Protein AF-A0A533WXU3-F1 (afdb_monomer_lite)

pLDDT: mean 90.62, std 10.39, range [51.22, 98.69]

Foldseek 3Di:
DVQLLVLLVQLLVDPALVSNLVSLVRSLVVADCFDFLDDPDGDCLRTNVNLSVLSVVLNVLSVVLNVDDPPDPCNVVSSNVSSVSSVSNSVSVVVRVVSNVVHPVVVVVVVVVVVVVVVVVVVVVVVVVVVVVVVVVD

Secondary structure (DSSP, 8-state):
-HHHHHHHHHHHH-SSHHHHHHHHHHHHHTS-SS--S--SS--GGG-HHHHHHHHHHHHHHHHHHTTSPTT-HHHHHHHHHHHHHHHHHHHHHHHHHHHHHS-HHHHHHHHHHHHHHHHHHHHHHHHHHHHHHHHHT-

Sequence (138 aa):
MDSALGYLSRAESAQTPEELANFVKAAKREMPESGNPVWSFPTAKTDYALIQRNLDDIVARANSISSLEPYSTEYNTGLYDIHASLKNIQEDLVDATPYLYVSFINIMLSAVWIAVILALFAIMRKGRAKFRQEYENQ

Structure (mmCIF, N/CA/C/O backbone):
data_AF-A0A533WXU3-F1
#
_entry.id   AF-A0A533WXU3-F1
#
loop_
_atom_site.group_PDB
_atom_site.id
_atom_site.type_symbol
_atom_site.label_atom_id
_atom_site.label_alt_id
_atom_site.label_comp_id
_atom_site.label_asym_id
_atom_site.label_entity_id
_atom_site.label_seq_id
_atom_site.pdbx_PDB_ins_code
_atom_site.Cartn_x
_atom_site.Cartn_y
_atom_site.Cartn_z
_atom_site.occupancy
_atom_site.B_iso_or_equiv
_atom_site.auth_seq_id
_atom_site.auth_comp_id
_atom_site.auth_asym_id
_atom_site.auth_atom_id
_atom_site.pdbx_PDB_model_num
ATOM 1 N N . MET A 1 1 ? -5.309 0.336 -10.127 1.00 86.62 1 MET A N 1
ATOM 2 C CA . MET A 1 1 ? -4.392 0.970 -9.156 1.00 86.62 1 MET A CA 1
ATOM 3 C C . MET A 1 1 ? -5.056 2.157 -8.476 1.00 86.62 1 MET A C 1
ATOM 5 O O . MET A 1 1 ? -5.288 2.084 -7.279 1.00 86.62 1 MET A O 1
ATOM 9 N N . ASP A 1 2 ? -5.465 3.183 -9.224 1.00 89.75 2 ASP A N 1
ATOM 10 C CA . ASP A 1 2 ? -6.139 4.368 -8.663 1.00 89.75 2 ASP A CA 1
ATOM 11 C C . ASP A 1 2 ? -7.418 4.022 -7.884 1.00 89.75 2 ASP A C 1
ATOM 13 O O . ASP A 1 2 ? -7.631 4.537 -6.789 1.00 89.75 2 ASP A O 1
ATOM 17 N N . SER A 1 3 ? -8.226 3.076 -8.383 1.00 94.19 3 SER A N 1
ATOM 18 C CA . SER A 1 3 ? -9.403 2.564 -7.660 1.00 94.19 3 SER A CA 1
ATOM 19 C C . SER A 1 3 ? -9.040 1.945 -6.306 1.00 94.19 3 SER A C 1
ATOM 21 O O . SER A 1 3 ? -9.722 2.189 -5.314 1.00 94.19 3 SER A O 1
ATOM 23 N N . ALA A 1 4 ? -7.944 1.179 -6.243 1.00 95.31 4 ALA A N 1
ATOM 24 C CA . ALA A 1 4 ? -7.478 0.565 -5.004 1.00 95.31 4 ALA A CA 1
ATOM 25 C C . ALA A 1 4 ? -7.041 1.625 -3.987 1.00 95.31 4 ALA A C 1
ATOM 27 O O . ALA A 1 4 ? -7.479 1.580 -2.840 1.00 95.31 4 ALA A O 1
ATOM 28 N N . LEU A 1 5 ? -6.256 2.618 -4.421 1.00 96.06 5 LEU A N 1
ATOM 29 C CA . LEU A 1 5 ? -5.865 3.761 -3.589 1.00 96.06 5 LEU A CA 1
ATOM 30 C C . LEU A 1 5 ? -7.088 4.547 -3.095 1.00 96.06 5 LEU A C 1
ATOM 32 O O . LEU A 1 5 ? -7.152 4.911 -1.925 1.00 96.06 5 LEU A O 1
ATOM 36 N N . GLY A 1 6 ? -8.100 4.740 -3.946 1.00 97.38 6 GLY A N 1
ATOM 37 C CA . GLY A 1 6 ? -9.361 5.370 -3.556 1.00 97.38 6 GLY A CA 1
ATOM 38 C C . GLY A 1 6 ? -10.088 4.608 -2.444 1.00 97.38 6 GLY A C 1
ATOM 39 O O . GLY A 1 6 ? -10.552 5.218 -1.481 1.00 97.38 6 GLY A O 1
ATOM 40 N N . TYR A 1 7 ? -10.154 3.277 -2.531 1.00 98.44 7 TYR A N 1
ATOM 41 C CA . TYR A 1 7 ? -10.726 2.452 -1.467 1.00 98.44 7 TYR A CA 1
ATOM 42 C C . TYR A 1 7 ? -9.886 2.470 -0.184 1.00 98.44 7 TYR A C 1
ATOM 44 O O . TYR A 1 7 ? -10.460 2.569 0.897 1.00 98.44 7 TYR A O 1
ATOM 52 N N . LEU A 1 8 ? -8.553 2.435 -0.271 1.00 98.00 8 LEU A N 1
ATOM 53 C CA . LEU A 1 8 ? -7.687 2.533 0.912 1.00 98.00 8 LEU A CA 1
ATOM 54 C C . LEU A 1 8 ? -7.809 3.892 1.610 1.00 98.00 8 LEU A C 1
ATOM 56 O O . LEU A 1 8 ? -7.888 3.934 2.833 1.00 98.00 8 LEU A O 1
ATOM 60 N N . SER A 1 9 ? -7.935 4.982 0.852 1.00 98.00 9 SER A N 1
ATOM 61 C CA . SER A 1 9 ? -8.206 6.311 1.406 1.00 98.00 9 SER A CA 1
ATOM 62 C C . SER A 1 9 ? -9.551 6.359 2.146 1.00 98.00 9 SER A C 1
ATOM 64 O O . SER A 1 9 ? -9.651 6.936 3.229 1.00 98.00 9 SER A O 1
ATOM 66 N N . ARG A 1 10 ? -10.589 5.688 1.621 1.00 98.25 10 ARG A N 1
ATOM 67 C CA . ARG A 1 10 ? -11.869 5.536 2.334 1.00 98.25 10 ARG A CA 1
ATOM 68 C C . ARG A 1 10 ? -11.721 4.707 3.606 1.00 98.25 10 ARG A C 1
ATOM 70 O O . ARG A 1 10 ? -12.272 5.109 4.628 1.00 98.25 10 ARG A O 1
ATOM 77 N N . ALA A 1 11 ? -10.955 3.617 3.555 1.00 98.25 11 ALA A N 1
ATOM 78 C CA . ALA A 1 11 ? -10.652 2.786 4.717 1.00 98.25 11 ALA A CA 1
ATOM 79 C C . ALA A 1 11 ? -9.924 3.571 5.822 1.00 98.25 11 ALA A C 1
ATOM 81 O O . ALA A 1 11 ? -10.281 3.432 6.983 1.00 98.25 11 ALA A O 1
ATOM 82 N N . GLU A 1 12 ? -8.954 4.422 5.475 1.00 97.81 12 GLU A N 1
ATOM 83 C CA . GLU A 1 12 ? -8.226 5.275 6.431 1.00 97.81 12 GLU A CA 1
ATOM 84 C C . GLU A 1 12 ? -9.135 6.317 7.106 1.00 97.81 12 GLU A C 1
ATOM 86 O O . GLU A 1 12 ? -8.919 6.683 8.257 1.00 97.81 12 GLU A O 1
ATOM 91 N N . SER A 1 13 ? -10.168 6.794 6.405 1.00 97.00 13 SER A N 1
ATOM 92 C CA . SER A 1 13 ? -11.145 7.749 6.953 1.00 97.00 13 SER A CA 1
ATOM 93 C C . SER A 1 13 ? -12.324 7.101 7.694 1.00 97.00 13 SER A C 1
ATOM 95 O O . SER A 1 13 ? -13.160 7.814 8.263 1.00 97.00 13 SER A O 1
ATOM 97 N N . ALA A 1 14 ? -12.431 5.771 7.652 1.00 97.69 14 ALA A N 1
ATOM 98 C CA . ALA A 1 14 ? -13.567 5.044 8.198 1.00 97.69 14 ALA A CA 1
ATOM 99 C C . ALA A 1 14 ? -13.650 5.213 9.722 1.00 97.69 14 ALA A C 1
ATOM 101 O O . ALA A 1 14 ? -12.646 5.295 10.424 1.00 97.69 14 ALA A O 1
ATOM 102 N N . GLN A 1 15 ? -14.875 5.273 10.243 1.00 95.94 15 GLN A N 1
ATOM 103 C CA . GLN A 1 15 ? -15.111 5.477 11.680 1.00 95.94 15 GLN A CA 1
ATOM 104 C C . GLN A 1 15 ? -15.333 4.158 12.433 1.00 95.94 15 GLN A C 1
ATOM 106 O O . GLN A 1 15 ? -15.351 4.138 13.663 1.00 95.94 15 GLN A O 1
ATOM 111 N N . THR A 1 16 ? -15.517 3.055 11.701 1.00 97.31 16 THR A N 1
ATOM 112 C CA . TH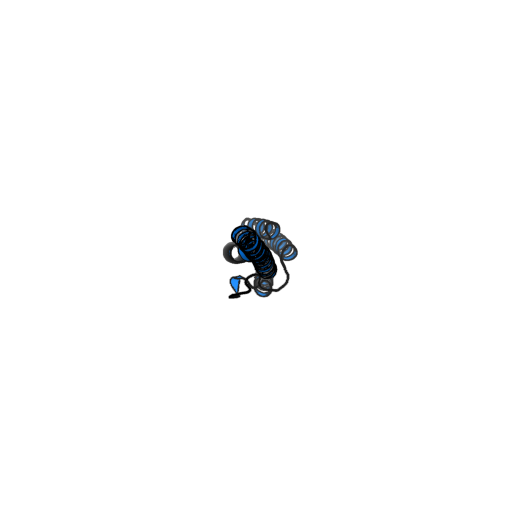R A 1 16 ? -15.786 1.728 12.263 1.00 97.31 16 THR A CA 1
ATOM 113 C C . THR A 1 16 ? -14.852 0.678 11.653 1.00 97.31 16 THR A C 1
ATOM 115 O O . THR A 1 16 ? -14.561 0.749 10.451 1.00 97.31 16 THR A O 1
ATOM 118 N N . PRO A 1 17 ? -14.376 -0.308 12.438 1.00 97.81 17 PRO A N 1
ATOM 119 C CA . PRO A 1 17 ? -13.550 -1.397 11.933 1.00 97.81 17 PRO A CA 1
ATOM 120 C C . PRO A 1 17 ? -14.232 -2.211 10.827 1.00 97.81 17 PRO A C 1
ATOM 122 O O . PRO A 1 17 ? -13.561 -2.684 9.912 1.00 97.81 17 PRO A O 1
ATOM 125 N N . GLU A 1 18 ? -15.556 -2.357 10.863 1.00 97.94 18 GLU A N 1
ATOM 126 C CA . GLU A 1 18 ? -16.329 -3.092 9.862 1.00 97.94 18 GLU A CA 1
ATOM 127 C C . GLU A 1 18 ? -16.325 -2.377 8.510 1.00 97.94 18 GLU A C 1
ATOM 129 O O . GLU A 1 18 ? -16.067 -2.994 7.471 1.00 97.94 18 GLU A O 1
ATOM 134 N N . GLU A 1 19 ? -16.590 -1.068 8.509 1.00 98.12 19 GLU A N 1
ATOM 135 C CA . GLU A 1 19 ? -16.540 -0.247 7.299 1.00 98.12 19 GLU A CA 1
ATOM 136 C C . GLU A 1 19 ? -15.119 -0.206 6.728 1.00 98.12 19 GLU A C 1
ATOM 138 O O . GLU A 1 19 ? -14.925 -0.428 5.529 1.00 98.12 19 GLU A O 1
ATOM 143 N N . LEU A 1 20 ? -14.122 -0.034 7.600 1.00 98.38 20 LEU A N 1
ATOM 144 C CA . LEU A 1 20 ? -12.711 -0.111 7.245 1.00 98.38 20 LEU A CA 1
ATOM 145 C C . LEU A 1 20 ? -12.391 -1.437 6.548 1.00 98.38 20 LEU A C 1
ATOM 147 O O . LEU A 1 20 ? -11.869 -1.444 5.432 1.00 98.38 20 LEU A O 1
ATOM 151 N N . ALA A 1 21 ? -12.739 -2.568 7.167 1.00 98.50 21 ALA A N 1
ATOM 152 C CA . ALA A 1 21 ? -12.463 -3.895 6.625 1.00 98.50 21 ALA A CA 1
ATOM 153 C C . ALA A 1 21 ? -13.129 -4.111 5.258 1.00 98.50 21 ALA A C 1
ATOM 155 O O . ALA A 1 21 ? -12.549 -4.749 4.375 1.00 98.50 21 ALA A O 1
ATOM 156 N N . ASN A 1 22 ? -14.334 -3.575 5.055 1.00 98.50 22 ASN A N 1
ATOM 157 C CA . ASN A 1 22 ? -15.037 -3.659 3.777 1.00 98.50 22 ASN A CA 1
ATOM 158 C C . ASN A 1 22 ? -14.322 -2.873 2.672 1.00 98.50 22 ASN A C 1
ATOM 160 O O . ASN A 1 22 ? -14.151 -3.401 1.568 1.00 98.50 22 ASN A O 1
ATOM 164 N N . PHE A 1 23 ? -13.857 -1.657 2.964 1.00 98.69 23 PHE A N 1
ATOM 165 C CA . PHE A 1 23 ? -13.072 -0.876 2.011 1.00 98.69 23 PHE A CA 1
ATOM 166 C C . PHE A 1 23 ? -11.718 -1.519 1.708 1.00 98.69 23 PHE A C 1
ATOM 168 O O . PHE A 1 23 ? -11.333 -1.587 0.543 1.00 98.69 23 PHE A O 1
ATOM 175 N N . VAL A 1 24 ? -11.039 -2.088 2.706 1.00 98.56 24 VAL A N 1
ATOM 176 C CA . VAL A 1 24 ? -9.786 -2.824 2.477 1.00 98.56 24 VAL A CA 1
AT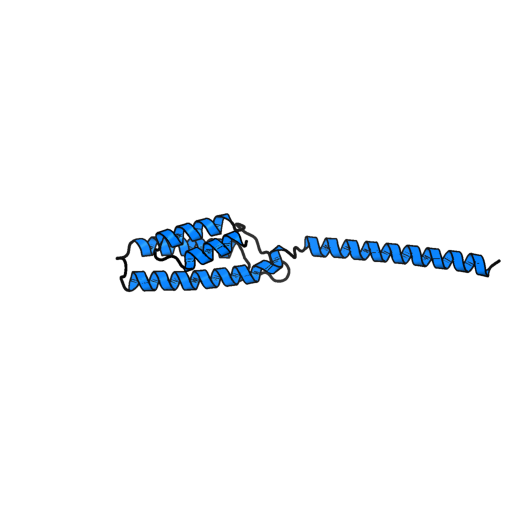OM 177 C C . VAL A 1 24 ? -10.013 -4.029 1.562 1.00 98.56 24 VAL A C 1
ATOM 179 O O . VAL A 1 24 ? -9.295 -4.199 0.579 1.00 98.56 24 VAL A O 1
ATOM 182 N N . LYS A 1 25 ? -11.060 -4.830 1.797 1.00 98.50 25 LYS A N 1
ATOM 183 C CA . LYS A 1 25 ? -11.428 -5.944 0.902 1.00 98.50 25 LYS A CA 1
ATOM 184 C C . LYS A 1 25 ? -11.768 -5.468 -0.514 1.00 98.50 25 LYS A C 1
ATOM 186 O O . LYS A 1 25 ? -11.481 -6.172 -1.480 1.00 98.50 25 LYS A O 1
ATOM 191 N N . ALA A 1 26 ? -12.391 -4.296 -0.659 1.00 98.31 26 ALA A N 1
ATOM 192 C CA . ALA A 1 26 ? -12.628 -3.691 -1.966 1.00 98.31 26 ALA A CA 1
ATOM 193 C C . ALA A 1 26 ? -11.312 -3.313 -2.656 1.00 98.31 26 ALA A C 1
ATOM 195 O O . ALA A 1 26 ? -11.108 -3.728 -3.792 1.00 98.31 2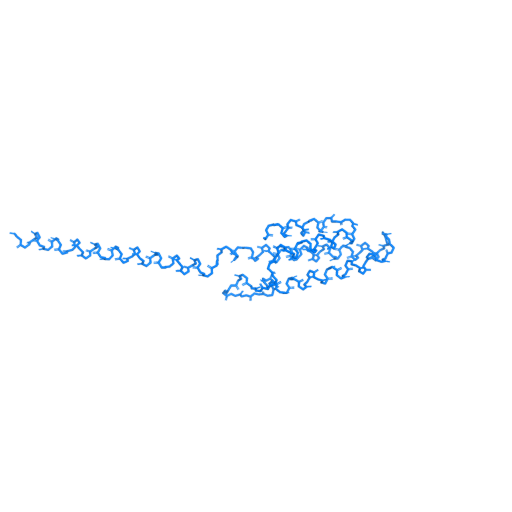6 ALA A O 1
ATOM 196 N N . ALA A 1 27 ? -10.391 -2.649 -1.952 1.00 97.75 27 ALA A N 1
ATOM 197 C CA . ALA A 1 27 ? -9.074 -2.302 -2.480 1.00 97.75 27 ALA A CA 1
ATOM 198 C C . ALA A 1 27 ? -8.294 -3.529 -2.970 1.00 97.75 27 ALA A C 1
ATOM 200 O O . ALA A 1 27 ? -7.774 -3.513 -4.082 1.00 97.75 27 ALA A O 1
ATOM 201 N N . LYS A 1 28 ? -8.278 -4.617 -2.185 1.00 96.94 28 LYS A N 1
ATOM 202 C CA . LYS A 1 28 ? -7.593 -5.870 -2.546 1.00 96.94 28 LYS A CA 1
ATOM 203 C C . LYS A 1 28 ? -8.026 -6.428 -3.905 1.00 96.94 28 LYS A C 1
ATOM 205 O O . LYS A 1 28 ? -7.182 -6.921 -4.646 1.00 96.94 28 LYS A O 1
ATOM 210 N N . ARG A 1 29 ? -9.323 -6.345 -4.231 1.00 97.00 29 ARG A N 1
ATOM 211 C CA . ARG A 1 29 ? -9.890 -6.833 -5.507 1.00 97.00 29 ARG A CA 1
ATOM 212 C C . ARG A 1 29 ? -9.460 -5.997 -6.713 1.00 97.00 29 ARG A C 1
ATOM 214 O O . ARG A 1 29 ? -9.442 -6.506 -7.825 1.00 97.00 29 ARG A O 1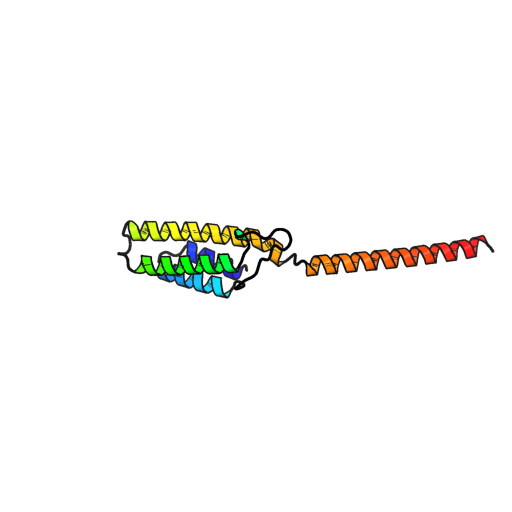
ATOM 221 N N . GLU A 1 30 ? -9.096 -4.739 -6.487 1.00 95.12 30 GLU A N 1
ATOM 222 C CA . GLU A 1 30 ? -8.651 -3.795 -7.520 1.00 95.12 30 GLU A CA 1
ATOM 223 C C . GLU A 1 30 ? -7.123 -3.805 -7.726 1.00 95.12 30 GLU A C 1
ATOM 225 O O . GLU A 1 30 ? -6.579 -2.987 -8.481 1.00 95.12 30 GLU A O 1
ATOM 230 N N . MET A 1 31 ? -6.415 -4.698 -7.028 1.00 91.38 31 MET A N 1
ATOM 231 C CA . MET A 1 31 ? -4.960 -4.822 -7.051 1.00 91.38 31 MET A CA 1
ATOM 232 C C . MET A 1 31 ? -4.513 -6.178 -7.603 1.00 91.38 31 MET A C 1
ATOM 234 O O . MET A 1 31 ? -5.203 -7.177 -7.403 1.00 91.38 31 MET A O 1
ATOM 238 N N . PRO A 1 32 ? -3.328 -6.254 -8.237 1.00 92.00 32 PRO A N 1
ATOM 239 C CA . PRO A 1 32 ? -2.712 -7.534 -8.566 1.00 92.00 32 PRO A CA 1
ATOM 240 C C . PRO A 1 32 ? -2.532 -8.405 -7.317 1.00 92.00 32 PRO A C 1
ATOM 242 O O . PRO A 1 32 ? -2.182 -7.907 -6.246 1.00 92.00 32 PRO A O 1
ATOM 245 N N . GLU A 1 33 ? -2.746 -9.712 -7.449 1.00 92.62 33 GLU A N 1
ATOM 246 C CA . GLU A 1 33 ? -2.568 -10.659 -6.338 1.00 92.62 33 GLU A CA 1
ATOM 247 C C . GLU A 1 33 ? -1.088 -10.940 -6.031 1.00 92.62 33 GLU A C 1
ATOM 249 O O . GLU A 1 33 ? -0.740 -11.331 -4.919 1.00 92.62 33 GLU A O 1
ATOM 254 N N . SER A 1 34 ? -0.204 -10.771 -7.018 1.00 92.44 34 SER A N 1
ATOM 255 C CA . SER A 1 34 ? 1.224 -11.062 -6.891 1.00 92.44 34 SER A CA 1
ATOM 256 C C . SER A 1 34 ? 2.061 -10.327 -7.942 1.00 92.44 34 SER A C 1
ATOM 258 O O . SER A 1 34 ? 1.531 -9.685 -8.852 1.00 92.44 34 SER A O 1
ATOM 260 N N . GLY A 1 35 ? 3.385 -10.437 -7.807 1.00 89.12 35 GLY A N 1
ATOM 261 C CA . GLY A 1 35 ? 4.366 -9.818 -8.693 1.00 89.12 35 GLY A CA 1
ATOM 262 C C . GLY A 1 35 ? 4.957 -8.538 -8.112 1.00 89.12 35 GLY A C 1
ATOM 263 O O . GLY A 1 35 ? 4.547 -8.059 -7.058 1.00 89.12 35 GLY A O 1
ATOM 264 N N . ASN A 1 36 ? 5.943 -7.986 -8.811 1.00 90.06 36 ASN A N 1
ATOM 265 C CA . ASN A 1 36 ? 6.577 -6.727 -8.446 1.00 90.06 36 ASN A CA 1
ATOM 266 C C . ASN A 1 36 ? 6.690 -5.866 -9.713 1.00 90.06 36 ASN A C 1
ATOM 268 O O . ASN A 1 36 ? 7.267 -6.335 -10.698 1.00 90.06 36 ASN A O 1
ATOM 272 N N . PRO A 1 37 ? 6.131 -4.643 -9.739 1.00 86.44 37 PRO A N 1
ATOM 273 C CA . PRO A 1 37 ? 6.201 -3.781 -10.912 1.00 86.44 37 PRO A CA 1
ATOM 274 C C . PRO A 1 37 ? 7.626 -3.247 -11.130 1.00 86.44 37 PRO A C 1
ATOM 276 O O . PRO A 1 37 ? 7.983 -2.878 -12.248 1.00 86.44 37 PRO A O 1
ATOM 279 N N . VAL A 1 38 ? 8.472 -3.239 -10.091 1.00 85.56 38 VAL A N 1
ATOM 280 C CA . VAL A 1 38 ? 9.875 -2.828 -10.183 1.00 85.56 38 VAL A CA 1
ATOM 281 C C . VAL A 1 38 ? 10.731 -4.024 -10.585 1.00 85.56 38 VAL A C 1
ATOM 283 O O . VAL A 1 38 ? 11.029 -4.900 -9.779 1.00 85.56 38 VAL A O 1
ATOM 286 N N . TRP A 1 39 ? 11.161 -4.051 -11.844 1.00 75.94 39 TRP A N 1
ATOM 287 C CA . TRP A 1 39 ? 11.939 -5.164 -12.398 1.00 75.94 39 TRP A CA 1
ATOM 288 C C . TRP A 1 39 ? 13.450 -5.047 -12.155 1.00 75.94 39 TRP A C 1
ATOM 290 O O . TRP A 1 39 ? 14.128 -6.063 -12.038 1.00 75.94 39 TRP A O 1
ATOM 300 N N . SER A 1 40 ? 13.996 -3.829 -12.104 1.00 77.19 40 SER A N 1
ATOM 301 C CA . SER A 1 40 ? 15.445 -3.611 -12.004 1.00 77.19 40 SER A CA 1
ATOM 302 C C . SER A 1 40 ? 15.970 -3.839 -10.587 1.00 77.19 40 SER A C 1
ATOM 304 O O . SER A 1 40 ? 17.021 -4.451 -10.417 1.00 77.19 40 SER A O 1
ATOM 306 N N . PHE A 1 41 ? 15.224 -3.376 -9.582 1.00 82.75 41 PHE A N 1
ATOM 307 C CA . PHE A 1 41 ? 15.562 -3.492 -8.162 1.00 82.75 41 PHE A CA 1
ATOM 308 C C . PHE A 1 41 ? 14.284 -3.670 -7.328 1.00 82.75 41 PHE A C 1
ATOM 310 O O . PHE A 1 41 ? 13.843 -2.723 -6.672 1.00 82.75 41 PHE A O 1
ATOM 317 N N . PRO A 1 42 ? 13.639 -4.851 -7.386 1.00 87.19 42 PRO A N 1
ATOM 318 C CA . PRO A 1 42 ? 12.433 -5.109 -6.611 1.00 87.19 42 PRO A CA 1
ATOM 319 C C . PRO A 1 42 ? 12.715 -4.971 -5.115 1.00 87.19 42 PRO A C 1
ATOM 321 O O . PRO A 1 42 ? 13.751 -5.415 -4.616 1.00 87.19 42 PRO A O 1
ATOM 324 N N . THR A 1 43 ? 11.767 -4.386 -4.387 1.00 89.38 43 THR A N 1
ATOM 325 C CA . THR A 1 43 ? 11.817 -4.304 -2.923 1.00 89.38 43 THR A CA 1
ATOM 326 C C . THR A 1 43 ? 10.539 -4.868 -2.314 1.00 89.38 43 THR A C 1
ATOM 328 O O . THR A 1 43 ? 9.532 -5.027 -3.004 1.00 89.38 43 THR A O 1
ATOM 331 N N . ALA A 1 44 ? 10.564 -5.129 -1.006 1.00 89.50 44 ALA A N 1
ATOM 332 C CA . ALA A 1 44 ? 9.385 -5.559 -0.254 1.00 89.50 44 ALA A CA 1
ATOM 333 C C . ALA A 1 44 ? 8.216 -4.557 -0.360 1.00 89.50 44 ALA A C 1
ATOM 335 O O . ALA A 1 44 ? 7.065 -4.971 -0.433 1.00 89.50 44 ALA A O 1
ATOM 336 N N . LYS A 1 45 ? 8.509 -3.252 -0.444 1.00 89.88 45 LYS A N 1
ATOM 337 C CA . LYS A 1 45 ? 7.507 -2.179 -0.579 1.00 89.88 45 LYS A CA 1
ATOM 338 C C . LYS A 1 45 ? 6.744 -2.233 -1.902 1.00 89.88 45 LYS A C 1
ATOM 340 O O . LYS A 1 45 ? 5.629 -1.749 -1.990 1.00 89.88 45 LYS A O 1
ATOM 345 N N . THR A 1 46 ? 7.336 -2.819 -2.938 1.00 90.94 46 THR A N 1
ATOM 346 C CA . THR A 1 46 ? 6.718 -2.913 -4.267 1.00 90.94 46 THR A CA 1
ATOM 347 C C . THR A 1 46 ? 6.214 -4.323 -4.577 1.00 90.94 46 THR A C 1
ATOM 349 O O . THR A 1 46 ? 5.750 -4.582 -5.681 1.00 90.94 46 THR A O 1
ATOM 352 N N . ASP A 1 47 ? 6.299 -5.255 -3.627 1.00 92.88 47 ASP A N 1
ATOM 353 C CA . ASP A 1 47 ? 5.833 -6.629 -3.804 1.00 92.88 47 ASP A CA 1
ATOM 354 C C . ASP A 1 47 ? 4.324 -6.729 -3.541 1.00 92.88 47 ASP A C 1
ATOM 356 O O . ASP A 1 47 ? 3.865 -6.618 -2.403 1.00 92.88 47 ASP A O 1
ATOM 360 N N . TYR A 1 48 ? 3.541 -6.987 -4.590 1.00 92.69 48 TYR A N 1
ATOM 361 C CA . TYR A 1 48 ? 2.090 -7.092 -4.471 1.00 92.69 48 TYR A CA 1
ATOM 362 C C . TYR A 1 48 ? 1.639 -8.250 -3.587 1.00 92.69 48 TYR A C 1
ATOM 364 O O . TYR A 1 48 ? 0.645 -8.096 -2.886 1.00 92.69 48 TYR A O 1
ATOM 372 N N . ALA A 1 49 ? 2.358 -9.374 -3.550 1.00 95.12 49 ALA A N 1
ATOM 373 C CA . ALA A 1 49 ? 1.984 -10.484 -2.679 1.00 95.12 49 ALA A CA 1
ATOM 374 C C . ALA A 1 49 ? 2.180 -10.114 -1.202 1.00 95.12 49 ALA A C 1
ATOM 376 O O . ALA A 1 49 ? 1.368 -10.488 -0.350 1.00 95.12 49 ALA A O 1
ATOM 377 N N . LEU A 1 50 ? 3.233 -9.351 -0.891 1.00 95.19 50 LEU A N 1
ATOM 378 C CA . LEU A 1 50 ? 3.447 -8.845 0.462 1.00 95.19 50 LEU A CA 1
ATOM 379 C C . LEU A 1 50 ? 2.408 -7.785 0.834 1.00 95.19 50 LEU A C 1
ATOM 381 O O . LEU A 1 50 ? 1.848 -7.846 1.925 1.00 95.19 50 LEU A O 1
ATOM 385 N N . ILE A 1 51 ? 2.093 -6.863 -0.078 1.00 95.38 51 ILE A N 1
ATOM 386 C CA . ILE A 1 51 ? 1.063 -5.849 0.166 1.00 95.38 51 ILE A CA 1
ATOM 387 C C . ILE A 1 51 ? -0.309 -6.506 0.380 1.00 95.38 51 ILE A C 1
ATOM 389 O O . ILE A 1 51 ? -1.007 -6.158 1.329 1.00 95.38 51 ILE A O 1
ATOM 393 N N . GLN A 1 52 ? -0.687 -7.488 -0.445 1.00 96.69 52 GLN A N 1
ATOM 394 C CA . GLN A 1 52 ? -1.938 -8.240 -0.285 1.00 96.69 52 GLN A CA 1
ATOM 395 C C . GLN A 1 52 ? -2.023 -8.905 1.094 1.00 96.69 52 GLN A C 1
ATOM 397 O O . GLN A 1 52 ? -3.064 -8.820 1.747 1.00 96.69 52 GLN A O 1
ATOM 402 N N . ARG A 1 53 ? -0.918 -9.495 1.571 1.00 97.31 53 ARG A N 1
ATOM 403 C CA . ARG A 1 53 ? -0.831 -10.080 2.916 1.00 97.31 53 ARG A CA 1
ATOM 404 C C . ARG A 1 53 ? -0.971 -9.027 4.015 1.00 97.31 53 ARG A C 1
ATOM 406 O O . ARG A 1 53 ? -1.740 -9.231 4.945 1.00 97.31 53 ARG A O 1
ATOM 413 N N . ASN A 1 54 ? -0.298 -7.886 3.887 1.00 97.31 54 ASN A N 1
ATOM 414 C CA . ASN A 1 54 ? -0.423 -6.797 4.858 1.00 97.31 54 ASN A CA 1
ATOM 415 C C . ASN A 1 54 ? -1.873 -6.283 4.939 1.00 97.31 54 ASN A C 1
ATOM 417 O O . ASN A 1 54 ? -2.363 -5.971 6.022 1.00 97.31 54 ASN A O 1
ATOM 421 N N . LEU A 1 55 ? -2.586 -6.229 3.808 1.00 97.94 55 LEU A N 1
ATOM 422 C CA . LEU A 1 55 ? -4.009 -5.882 3.775 1.00 97.94 55 LEU A CA 1
ATOM 423 C C . LEU A 1 55 ? -4.896 -6.968 4.409 1.00 97.94 55 LEU A C 1
ATOM 425 O O . LEU A 1 55 ? -5.894 -6.632 5.045 1.00 97.94 55 LEU A O 1
ATOM 429 N N . ASP A 1 56 ? -4.544 -8.251 4.289 1.00 98.38 56 ASP A N 1
ATOM 430 C CA . ASP A 1 56 ? -5.213 -9.328 5.034 1.00 98.38 56 ASP A CA 1
ATOM 431 C C . ASP A 1 56 ? -5.035 -9.180 6.545 1.00 98.38 56 ASP A C 1
ATOM 433 O O . ASP A 1 56 ? -6.010 -9.284 7.294 1.00 98.38 56 ASP A O 1
ATOM 437 N N . ASP A 1 57 ? -3.823 -8.854 6.990 1.00 98.19 57 ASP A N 1
ATOM 438 C CA . ASP A 1 57 ? -3.534 -8.612 8.402 1.00 98.19 57 ASP A CA 1
ATOM 439 C C . ASP A 1 57 ? -4.324 -7.406 8.932 1.00 98.19 57 ASP A C 1
ATOM 441 O O . ASP A 1 57 ? -4.855 -7.444 10.045 1.00 98.19 57 ASP A O 1
ATOM 445 N N . ILE A 1 58 ? -4.479 -6.352 8.122 1.00 98.38 58 ILE A N 1
ATOM 446 C CA . ILE A 1 58 ? -5.335 -5.200 8.445 1.00 98.38 58 ILE A CA 1
ATOM 447 C C . ILE A 1 58 ? -6.788 -5.641 8.640 1.00 98.38 58 ILE A C 1
ATOM 449 O O . ILE A 1 58 ? -7.410 -5.271 9.636 1.00 98.38 58 ILE A O 1
ATOM 453 N N . VAL A 1 59 ? -7.333 -6.445 7.722 1.00 98.62 59 VAL A N 1
ATOM 454 C CA . VAL A 1 59 ? -8.709 -6.958 7.826 1.00 98.62 59 VAL A CA 1
ATOM 455 C C . VAL A 1 59 ? -8.875 -7.816 9.079 1.00 98.62 59 VAL A C 1
ATOM 457 O O . VAL A 1 59 ? -9.866 -7.667 9.793 1.00 98.62 59 VAL A O 1
ATOM 460 N N . ALA A 1 60 ? -7.918 -8.696 9.373 1.00 98.44 60 ALA A N 1
ATOM 461 C CA . ALA A 1 60 ? -7.949 -9.534 10.567 1.00 98.44 60 ALA A CA 1
ATOM 462 C C . ALA A 1 60 ? -7.926 -8.692 11.853 1.00 98.44 60 ALA A C 1
ATOM 464 O O . ALA A 1 60 ? -8.744 -8.915 12.748 1.00 98.44 60 ALA A O 1
ATOM 465 N N . ARG A 1 61 ? -7.049 -7.682 11.925 1.00 97.94 61 ARG A N 1
ATOM 466 C CA . ARG A 1 61 ? -6.985 -6.740 13.054 1.00 97.94 61 ARG A CA 1
ATOM 467 C C . ARG A 1 61 ? -8.277 -5.946 13.214 1.00 97.94 61 ARG A C 1
ATOM 469 O O . ARG A 1 61 ? -8.771 -5.835 14.332 1.00 97.94 61 ARG A O 1
ATOM 476 N N . ALA A 1 62 ? -8.846 -5.444 12.120 1.00 98.19 62 ALA A N 1
ATOM 477 C CA . ALA A 1 62 ? -10.108 -4.712 12.141 1.00 98.19 62 ALA A CA 1
ATOM 478 C C . ALA A 1 62 ? -11.248 -5.577 12.705 1.00 98.19 62 ALA A C 1
ATOM 480 O O . ALA A 1 62 ? -11.932 -5.157 13.633 1.00 98.19 62 ALA A O 1
ATOM 481 N N . ASN A 1 63 ? -11.376 -6.825 12.238 1.00 98.00 63 ASN A N 1
ATOM 482 C CA . ASN A 1 63 ? -12.372 -7.770 12.761 1.00 98.00 63 ASN A CA 1
ATOM 483 C C . ASN A 1 63 ? -12.133 -8.132 14.240 1.00 98.00 63 ASN A C 1
ATOM 485 O O . ASN A 1 63 ? -13.070 -8.436 14.976 1.00 98.00 63 ASN A O 1
ATOM 489 N N . SER A 1 64 ? -10.876 -8.137 14.694 1.00 97.31 64 SER A N 1
ATOM 490 C CA . SER A 1 64 ? -10.574 -8.341 16.112 1.00 97.31 64 SER A CA 1
ATOM 491 C C . SER A 1 64 ? -11.045 -7.147 16.945 1.00 97.31 64 SER A C 1
ATOM 493 O O . SER A 1 64 ? -11.673 -7.342 17.984 1.00 97.31 64 SER A O 1
ATOM 495 N N . ILE A 1 65 ? -10.779 -5.919 16.488 1.00 97.12 65 ILE A N 1
ATOM 496 C CA . ILE A 1 65 ? -11.131 -4.680 17.199 1.00 97.12 65 ILE A CA 1
ATOM 497 C C . ILE A 1 65 ? -12.644 -4.420 17.187 1.00 97.12 65 ILE A C 1
ATOM 499 O O . ILE A 1 65 ? -13.153 -3.886 18.166 1.00 97.12 65 ILE A O 1
ATOM 503 N N . SER A 1 66 ? -13.390 -4.864 16.166 1.00 96.81 66 SER A N 1
ATOM 504 C CA . SER A 1 66 ? -14.864 -4.745 16.145 1.00 96.81 66 SER A CA 1
ATOM 505 C C . SER A 1 66 ? -15.568 -5.468 17.297 1.00 96.81 66 SER A C 1
ATOM 507 O O . SER A 1 66 ? -16.724 -5.184 17.586 1.00 96.81 66 SER A O 1
ATOM 509 N N . SER A 1 67 ? -14.898 -6.418 17.958 1.00 96.12 67 SER A N 1
ATOM 510 C CA . SER A 1 67 ? -15.452 -7.107 19.132 1.00 96.12 67 SER A CA 1
ATOM 511 C C . SER A 1 67 ? -15.275 -6.344 20.451 1.00 96.12 67 SER A C 1
ATOM 513 O O . SER A 1 67 ? -15.839 -6.754 21.465 1.00 96.12 67 SER A O 1
ATOM 515 N N . LEU A 1 68 ? -14.490 -5.261 20.454 1.00 97.12 68 LEU A N 1
ATOM 516 C CA . LEU A 1 68 ? -14.257 -4.425 21.631 1.00 97.12 68 LEU A CA 1
ATOM 517 C C . LEU A 1 68 ? -15.425 -3.459 21.864 1.00 97.12 68 LEU A C 1
ATOM 519 O O . LEU A 1 68 ? -16.208 -3.173 20.959 1.00 97.12 68 LEU A O 1
ATOM 523 N N . GLU A 1 69 ? -15.528 -2.932 23.085 1.00 97.12 69 GLU A N 1
ATOM 524 C CA . GLU A 1 69 ? -16.517 -1.903 23.401 1.00 97.12 69 GLU A CA 1
ATOM 525 C C . GLU A 1 69 ? -16.247 -0.639 22.561 1.00 97.12 69 GLU A C 1
ATOM 527 O O . GLU A 1 69 ? -15.133 -0.102 22.606 1.00 97.12 69 GLU A O 1
ATOM 532 N N . PRO A 1 70 ? -17.237 -0.142 21.795 1.00 95.56 70 PRO A N 1
ATOM 533 C CA . PRO A 1 70 ? -17.065 1.071 21.012 1.00 95.56 70 PRO A CA 1
ATOM 534 C C . PRO A 1 70 ? -16.598 2.238 21.882 1.00 95.56 70 PRO A C 1
ATOM 536 O O . PRO A 1 70 ? -17.109 2.458 22.978 1.00 95.56 70 PRO A O 1
ATOM 539 N N . TYR A 1 71 ? -15.645 3.010 21.362 1.00 94.44 71 TYR A N 1
ATOM 540 C CA . TYR A 1 71 ? -15.036 4.162 22.037 1.00 94.44 71 TYR A CA 1
ATOM 541 C C . TYR A 1 71 ? -14.191 3.844 23.280 1.00 94.44 71 TYR A C 1
ATOM 543 O O . TYR A 1 71 ? -13.718 4.786 23.922 1.00 94.44 71 TYR A O 1
ATOM 551 N N . SER A 1 72 ? -13.935 2.569 23.601 1.00 97.62 72 SER A N 1
ATOM 552 C CA . SER A 1 72 ? -12.916 2.228 24.598 1.00 97.62 72 SER A CA 1
ATOM 553 C C . SER A 1 72 ? -11.532 2.709 24.145 1.00 97.62 72 SER A C 1
ATOM 555 O O . SER A 1 72 ? -11.286 2.961 22.958 1.00 97.62 72 SER A O 1
ATOM 557 N N . THR A 1 73 ? -10.601 2.836 25.089 1.00 97.81 73 THR A N 1
ATOM 558 C CA . THR A 1 73 ? -9.215 3.208 24.778 1.00 97.81 73 THR A CA 1
ATOM 559 C C . THR A 1 73 ? -8.594 2.217 23.794 1.00 97.81 73 THR A C 1
ATOM 561 O O . THR A 1 73 ? -8.016 2.625 22.793 1.00 97.81 73 THR A O 1
ATOM 564 N N . GLU A 1 74 ? -8.771 0.919 24.027 1.00 97.31 74 GLU A N 1
ATOM 565 C CA . GLU A 1 74 ? -8.246 -0.162 23.191 1.00 97.31 74 GLU A CA 1
ATOM 566 C C . GLU A 1 74 ? -8.864 -0.145 21.791 1.00 97.31 74 GLU A C 1
ATOM 568 O O . GLU A 1 74 ? -8.146 -0.321 20.806 1.00 97.31 74 GLU A O 1
ATOM 573 N N . TYR A 1 75 ? -10.173 0.115 21.692 1.00 98.00 75 TYR A N 1
ATOM 574 C CA . TYR A 1 75 ? -10.864 0.265 20.413 1.00 98.00 75 TYR A CA 1
ATOM 575 C C . TYR A 1 75 ? -10.290 1.441 19.612 1.00 98.00 75 TYR A C 1
ATOM 577 O O . TYR A 1 75 ? -9.880 1.273 18.462 1.00 98.00 75 TYR A O 1
ATOM 585 N N . ASN A 1 76 ? -10.206 2.624 20.228 1.00 97.25 76 ASN A N 1
ATOM 586 C CA . ASN A 1 76 ? -9.747 3.843 19.558 1.00 97.25 76 ASN A CA 1
ATOM 587 C C . ASN A 1 76 ? -8.261 3.768 19.181 1.00 97.25 76 ASN A C 1
ATOM 589 O O . ASN A 1 76 ? -7.892 4.146 18.069 1.00 97.25 76 ASN A O 1
ATOM 593 N N . THR A 1 77 ? -7.408 3.258 20.074 1.00 97.56 77 THR A N 1
ATOM 594 C CA . THR A 1 77 ? -5.982 3.046 19.793 1.00 97.56 77 THR A CA 1
ATOM 595 C C . THR A 1 77 ? -5.794 2.005 18.695 1.00 97.56 77 THR A C 1
ATOM 597 O O . THR A 1 77 ? -5.043 2.243 17.753 1.00 97.56 77 THR A O 1
ATOM 600 N N . GLY A 1 78 ? -6.522 0.887 18.754 1.00 97.56 78 GLY A N 1
ATOM 601 C CA . GLY A 1 78 ? -6.459 -0.144 17.724 1.00 97.56 78 GLY A CA 1
ATOM 602 C C . GLY A 1 78 ? -6.852 0.385 16.344 1.00 97.56 78 GLY A C 1
ATOM 603 O O . GLY A 1 78 ? -6.156 0.118 15.362 1.00 97.56 78 GLY A O 1
ATOM 604 N N . LEU A 1 79 ? -7.936 1.164 16.269 1.00 97.88 79 LEU A N 1
ATOM 605 C CA . LEU A 1 79 ? -8.392 1.788 15.027 1.00 97.88 79 LEU A CA 1
ATOM 606 C C . LEU A 1 79 ? -7.371 2.811 14.498 1.00 97.88 79 LEU A C 1
ATOM 608 O O . LEU A 1 79 ? -7.034 2.787 13.314 1.00 97.88 79 LEU A O 1
ATOM 612 N N . TYR A 1 80 ? -6.809 3.647 15.375 1.00 97.88 80 TYR A N 1
ATOM 613 C CA . TYR A 1 80 ? -5.758 4.605 15.018 1.00 97.88 80 TYR A CA 1
ATOM 614 C C . TYR A 1 80 ? -4.509 3.919 14.441 1.00 97.88 80 TYR A C 1
ATOM 616 O O . TYR A 1 80 ? -4.001 4.322 13.391 1.00 97.88 80 TYR A O 1
ATOM 624 N N . ASP A 1 81 ? -4.045 2.838 15.070 1.00 97.88 81 ASP A N 1
ATOM 625 C CA . ASP A 1 81 ? -2.886 2.078 14.598 1.00 97.88 81 ASP A CA 1
ATOM 626 C C . ASP A 1 81 ? -3.146 1.424 13.233 1.00 97.88 81 ASP A C 1
ATOM 628 O O . ASP A 1 81 ? -2.231 1.276 12.413 1.00 97.88 81 ASP A O 1
ATOM 632 N N . ILE A 1 82 ? -4.388 1.000 12.966 1.00 98.38 82 ILE A N 1
ATOM 633 C CA . ILE A 1 82 ? -4.783 0.515 11.639 1.00 98.38 82 ILE A CA 1
ATOM 634 C C . ILE A 1 82 ? -4.707 1.646 10.610 1.00 98.38 82 ILE A C 1
ATOM 636 O O . ILE A 1 82 ? -4.131 1.429 9.545 1.00 98.38 82 ILE A O 1
ATOM 640 N N . HIS A 1 83 ? -5.227 2.841 10.908 1.00 98.44 83 HIS A N 1
ATOM 641 C CA . HIS A 1 83 ? -5.157 3.981 9.985 1.00 98.44 83 HIS A CA 1
ATOM 642 C C . HIS A 1 83 ? -3.709 4.334 9.624 1.00 98.44 83 HIS A C 1
ATOM 644 O O . HIS A 1 83 ? -3.383 4.476 8.446 1.00 98.44 83 HIS A O 1
ATOM 650 N N . ALA A 1 84 ? -2.809 4.365 10.610 1.00 98.06 84 ALA A N 1
ATOM 651 C CA . ALA A 1 84 ? -1.383 4.578 10.361 1.00 98.06 84 ALA A CA 1
ATOM 652 C C . ALA A 1 84 ? -0.774 3.485 9.461 1.00 98.06 84 ALA A C 1
ATOM 654 O O . ALA A 1 84 ? 0.002 3.776 8.550 1.00 98.06 84 ALA A O 1
ATOM 655 N N . SER A 1 85 ? -1.162 2.224 9.673 1.00 97.38 85 SER A N 1
ATOM 656 C CA . SER A 1 85 ? -0.710 1.103 8.839 1.00 97.38 85 SER A CA 1
ATOM 657 C C . SER A 1 85 ? -1.230 1.213 7.397 1.00 97.38 85 SER A C 1
ATOM 659 O O . SER A 1 85 ? -0.479 0.971 6.453 1.00 97.38 85 SER A O 1
ATOM 661 N N . LEU A 1 86 ? -2.493 1.616 7.212 1.00 98.06 86 LEU A N 1
ATOM 662 C CA . LEU A 1 86 ? -3.094 1.848 5.894 1.00 98.06 86 LEU A CA 1
ATOM 663 C C . LEU A 1 86 ? -2.392 2.966 5.131 1.00 98.06 86 LEU A C 1
ATOM 665 O O . LEU A 1 86 ? -2.175 2.836 3.928 1.00 98.06 86 LEU A O 1
ATOM 669 N N . LYS A 1 87 ? -2.021 4.048 5.816 1.00 97.50 87 LYS A N 1
ATOM 670 C CA . LYS A 1 87 ? -1.264 5.141 5.209 1.00 97.50 87 LYS A CA 1
ATOM 671 C C . LYS A 1 87 ? 0.084 4.664 4.663 1.00 97.50 87 LYS A C 1
ATOM 673 O O . LYS A 1 87 ? 0.397 4.943 3.510 1.00 97.50 87 LYS A O 1
ATOM 678 N N . ASN A 1 88 ? 0.829 3.870 5.433 1.00 96.56 88 ASN A N 1
ATOM 679 C CA . ASN A 1 88 ? 2.105 3.309 4.975 1.00 96.56 88 ASN A CA 1
ATOM 680 C C . ASN A 1 88 ? 1.930 2.421 3.730 1.00 96.56 88 ASN A C 1
ATOM 682 O O . ASN A 1 88 ? 2.714 2.508 2.791 1.00 96.56 88 ASN A O 1
ATOM 686 N N . ILE A 1 89 ? 0.874 1.598 3.689 1.00 96.25 89 ILE A N 1
ATOM 687 C CA . ILE A 1 89 ? 0.576 0.761 2.515 1.00 96.25 89 ILE A CA 1
ATOM 688 C C . ILE A 1 89 ? 0.214 1.623 1.294 1.00 96.25 89 ILE A C 1
ATOM 690 O O . ILE A 1 89 ? 0.608 1.304 0.174 1.00 96.25 89 ILE A O 1
ATOM 694 N N . GLN A 1 90 ? -0.526 2.717 1.485 1.00 96.75 90 GLN A N 1
ATOM 695 C CA . GLN A 1 90 ? -0.823 3.657 0.402 1.00 96.75 90 GLN A CA 1
ATOM 696 C C . GLN A 1 90 ? 0.452 4.308 -0.147 1.00 96.75 90 GLN A C 1
ATOM 698 O O . GLN A 1 90 ? 0.596 4.402 -1.364 1.00 96.75 90 GLN A O 1
ATOM 703 N N . GLU A 1 91 ? 1.385 4.709 0.717 1.00 94.62 91 GLU A N 1
ATOM 704 C CA . GLU A 1 91 ? 2.689 5.246 0.306 1.00 94.62 91 GLU A CA 1
ATOM 705 C C . GLU A 1 91 ? 3.486 4.216 -0.510 1.00 94.62 91 GLU A C 1
ATOM 707 O O . GLU A 1 91 ? 3.934 4.526 -1.612 1.00 94.62 91 GLU A O 1
ATOM 712 N N . ASP A 1 92 ? 3.558 2.964 -0.045 1.00 92.00 92 ASP A N 1
ATOM 713 C CA . ASP A 1 92 ? 4.205 1.862 -0.771 1.00 92.00 92 ASP A CA 1
ATOM 714 C C . ASP A 1 92 ? 3.590 1.648 -2.175 1.00 92.00 92 ASP A C 1
ATOM 716 O O . ASP A 1 92 ? 4.294 1.442 -3.169 1.00 92.00 92 ASP A O 1
ATOM 720 N N . LEU A 1 93 ? 2.263 1.754 -2.290 1.00 92.06 93 LEU A N 1
ATOM 721 C CA . LEU A 1 93 ? 1.542 1.651 -3.561 1.00 92.06 93 LEU A CA 1
ATOM 722 C C . LEU A 1 93 ? 1.792 2.842 -4.494 1.00 92.06 93 LEU A C 1
ATOM 724 O O . LEU A 1 93 ? 1.924 2.655 -5.709 1.00 92.06 93 LEU A O 1
ATOM 728 N N . VAL A 1 94 ? 1.869 4.058 -3.953 1.00 91.62 94 VAL A N 1
ATOM 729 C CA . VAL A 1 94 ? 2.223 5.263 -4.714 1.00 91.62 94 VAL A CA 1
ATOM 730 C C . VAL A 1 94 ? 3.652 5.149 -5.247 1.00 91.62 94 VAL A C 1
ATOM 732 O O . VAL A 1 94 ? 3.865 5.378 -6.438 1.00 91.62 94 VAL A O 1
ATOM 735 N N . ASP A 1 95 ? 4.597 4.687 -4.428 1.00 85.38 95 ASP A N 1
ATOM 736 C CA . ASP A 1 95 ? 5.990 4.455 -4.827 1.00 85.38 95 ASP A CA 1
ATOM 737 C C . ASP A 1 95 ? 6.111 3.396 -5.939 1.00 85.38 95 ASP A C 1
ATOM 739 O O . ASP A 1 95 ? 6.952 3.504 -6.837 1.00 85.38 95 ASP A O 1
ATOM 743 N N . ALA A 1 96 ? 5.237 2.385 -5.928 1.00 85.12 96 ALA A N 1
ATOM 744 C CA . ALA A 1 96 ? 5.187 1.338 -6.946 1.00 85.12 96 ALA A CA 1
ATOM 745 C C . ALA A 1 96 ? 4.540 1.792 -8.275 1.00 85.12 96 ALA A C 1
ATOM 747 O O . ALA A 1 96 ? 4.801 1.207 -9.331 1.00 85.12 96 ALA A O 1
ATOM 748 N N . THR A 1 97 ? 3.694 2.828 -8.248 1.00 85.25 97 THR A N 1
ATOM 749 C CA . THR A 1 97 ? 2.827 3.221 -9.376 1.00 85.25 97 THR A CA 1
ATOM 750 C C . THR A 1 97 ? 3.577 3.632 -10.654 1.00 85.25 97 THR A C 1
ATOM 752 O O . THR A 1 97 ? 3.175 3.180 -11.729 1.00 85.25 97 THR A O 1
ATOM 755 N N . PRO A 1 98 ? 4.677 4.412 -10.619 1.00 82.88 98 PRO A N 1
ATOM 756 C CA . PRO A 1 98 ? 5.413 4.778 -11.836 1.00 82.88 98 PRO A CA 1
ATOM 757 C C . PRO A 1 98 ? 5.886 3.567 -12.653 1.00 82.88 98 PRO A C 1
ATOM 759 O O . PRO A 1 98 ? 5.927 3.608 -13.884 1.00 82.88 98 PRO A O 1
ATOM 762 N N . TYR A 1 99 ? 6.198 2.463 -11.976 1.00 79.62 99 TYR A N 1
ATOM 763 C CA . TYR A 1 99 ? 6.755 1.262 -12.593 1.00 79.62 99 TYR A CA 1
ATOM 764 C C . TYR A 1 99 ? 5.698 0.358 -13.236 1.00 79.62 99 TYR A C 1
ATOM 766 O O . TYR A 1 99 ? 6.036 -0.459 -14.088 1.00 79.62 99 TYR A O 1
ATOM 774 N N . LEU A 1 100 ? 4.413 0.550 -12.914 1.00 74.38 100 LEU A N 1
ATOM 775 C CA . LEU A 1 100 ? 3.312 -0.127 -13.607 1.00 74.38 100 LEU A CA 1
ATOM 776 C C . LEU A 1 100 ? 3.230 0.270 -15.086 1.00 74.38 100 LEU A C 1
ATOM 778 O O . LEU A 1 100 ? 2.953 -0.567 -15.944 1.00 74.38 100 LEU A O 1
ATOM 782 N N . TYR A 1 101 ? 3.476 1.545 -15.393 1.00 69.56 101 TYR A N 1
ATOM 783 C CA . TYR A 1 101 ? 3.351 2.081 -16.752 1.00 69.56 101 TYR A CA 1
ATOM 784 C C . TYR A 1 101 ? 4.647 1.940 -17.559 1.00 69.56 101 TYR A C 1
ATOM 786 O O . TYR A 1 101 ? 4.623 1.767 -18.783 1.00 69.56 101 TYR A O 1
ATOM 794 N N . VAL A 1 102 ? 5.793 1.945 -16.878 1.00 66.75 102 VAL A N 1
ATOM 795 C CA . VAL A 1 102 ? 7.109 1.734 -17.487 1.00 66.75 102 VAL A CA 1
ATOM 796 C C . VAL A 1 102 ? 7.484 0.251 -17.407 1.00 66.75 102 VAL A C 1
ATOM 798 O O . VAL A 1 102 ? 8.459 -0.147 -16.772 1.00 66.75 102 VAL A O 1
ATOM 801 N N . SER A 1 103 ? 6.689 -0.594 -18.068 1.00 66.69 103 SER A N 1
ATOM 802 C CA . SER A 1 103 ? 7.008 -2.018 -18.198 1.00 66.69 103 SER A CA 1
ATOM 803 C C . SER A 1 103 ? 8.287 -2.206 -19.021 1.00 66.69 103 SER A C 1
ATOM 805 O O . SER A 1 103 ? 8.490 -1.530 -20.034 1.00 66.69 103 SER A O 1
ATOM 807 N N . PHE A 1 104 ? 9.132 -3.163 -18.628 1.00 65.75 104 PHE A N 1
ATOM 808 C CA . PHE A 1 104 ? 10.328 -3.586 -19.370 1.00 65.75 104 PHE A CA 1
ATOM 809 C C . PHE A 1 104 ? 10.052 -3.790 -20.873 1.00 65.75 104 PHE A C 1
ATOM 811 O O . PHE A 1 104 ? 10.862 -3.411 -21.720 1.00 65.75 104 PHE A O 1
ATOM 818 N N . ILE A 1 105 ? 8.860 -4.296 -21.213 1.00 71.19 105 ILE A N 1
ATOM 819 C CA . ILE A 1 105 ? 8.407 -4.491 -22.596 1.00 71.19 105 ILE A CA 1
ATOM 820 C C . ILE A 1 105 ? 8.324 -3.157 -23.353 1.00 71.19 105 ILE A C 1
ATOM 822 O O . ILE A 1 105 ? 8.780 -3.074 -24.492 1.00 71.19 105 ILE A O 1
ATOM 826 N N . ASN A 1 106 ? 7.814 -2.094 -22.727 1.00 74.56 106 ASN A N 1
ATOM 827 C CA . ASN A 1 106 ? 7.691 -0.774 -23.352 1.00 74.56 106 ASN A CA 1
ATOM 828 C C . ASN A 1 106 ? 9.068 -0.156 -23.628 1.00 74.56 106 ASN A C 1
ATOM 830 O O . ASN A 1 106 ? 9.272 0.458 -24.678 1.00 74.56 106 ASN A O 1
ATOM 834 N N . ILE A 1 107 ? 10.031 -0.364 -22.724 1.00 80.50 107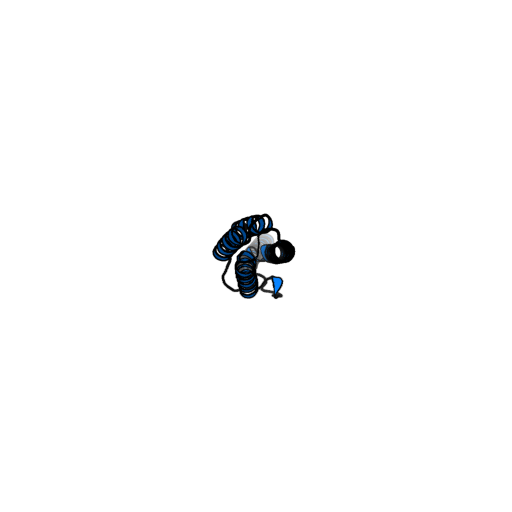 ILE A N 1
ATOM 835 C CA . ILE A 1 107 ? 11.420 0.074 -22.920 1.00 80.50 107 ILE A CA 1
ATOM 836 C C . ILE A 1 107 ? 12.051 -0.692 -24.087 1.00 80.50 107 ILE A C 1
ATOM 838 O O . ILE A 1 107 ? 12.626 -0.078 -24.987 1.00 80.50 107 ILE A O 1
ATOM 842 N N . MET A 1 108 ? 11.908 -2.020 -24.115 1.00 80.94 108 MET A N 1
ATOM 843 C CA . MET A 1 108 ? 12.435 -2.847 -25.201 1.00 80.94 108 MET A CA 1
ATOM 844 C C . MET A 1 108 ? 11.828 -2.486 -26.559 1.00 80.94 108 MET A C 1
ATOM 846 O O . MET A 1 108 ? 12.562 -2.316 -27.531 1.00 80.94 108 MET A O 1
ATOM 850 N N . LEU A 1 109 ? 10.507 -2.307 -26.635 1.00 85.31 109 LEU A N 1
ATOM 851 C CA . LEU A 1 109 ? 9.828 -1.881 -27.860 1.00 85.31 109 LEU A CA 1
ATOM 852 C C . LEU A 1 109 ? 10.297 -0.493 -28.314 1.00 85.31 109 LEU A C 1
ATOM 854 O O . LEU A 1 109 ? 10.527 -0.280 -29.504 1.00 85.31 109 LEU A O 1
ATOM 858 N N . SER A 1 110 ? 10.509 0.436 -27.379 1.00 86.69 110 SER A N 1
ATOM 859 C CA . SER A 1 110 ? 11.059 1.762 -27.689 1.00 86.69 110 SER A CA 1
ATOM 860 C C . SER A 1 110 ? 12.481 1.667 -28.252 1.00 86.69 110 SER A C 1
ATOM 862 O O . SER A 1 110 ? 12.799 2.327 -29.241 1.00 86.69 110 SER A O 1
ATOM 864 N N . ALA A 1 111 ? 13.324 0.798 -27.686 1.00 91.69 111 ALA A N 1
ATOM 865 C CA . ALA A 1 111 ? 14.671 0.549 -28.198 1.00 91.69 111 ALA A CA 1
ATOM 866 C C . ALA A 1 111 ? 14.652 -0.031 -29.624 1.00 91.69 111 ALA A C 1
ATOM 868 O O . ALA A 1 111 ? 15.448 0.387 -30.468 1.00 91.69 111 ALA A O 1
ATOM 869 N N . VAL A 1 112 ? 13.710 -0.934 -29.923 1.00 95.38 112 VAL A N 1
ATOM 870 C CA . VAL A 1 112 ? 13.508 -1.472 -31.279 1.00 95.38 112 VAL A CA 1
ATOM 871 C C . VAL A 1 112 ? 13.141 -0.356 -32.260 1.00 95.38 112 VAL A C 1
ATOM 873 O O . VAL A 1 112 ? 13.753 -0.259 -33.323 1.00 95.38 112 VAL A O 1
ATOM 876 N N . TRP A 1 113 ? 12.207 0.531 -31.907 1.00 93.81 113 TRP A N 1
ATOM 877 C CA . TRP A 1 113 ? 11.837 1.665 -32.762 1.00 93.81 113 TRP A CA 1
ATOM 878 C C . TRP A 1 113 ? 13.011 2.608 -33.039 1.00 93.81 113 TRP A C 1
ATOM 880 O O . TRP A 1 113 ? 13.221 3.006 -34.187 1.00 93.81 113 TRP A O 1
ATOM 890 N N . ILE A 1 114 ? 13.819 2.914 -32.021 1.00 95.56 114 ILE A N 1
ATOM 891 C CA . ILE A 1 114 ? 15.037 3.720 -32.185 1.00 95.56 114 ILE A CA 1
ATOM 892 C C . ILE A 1 114 ? 16.006 3.031 -33.158 1.00 95.56 114 ILE A C 1
ATOM 894 O O . ILE A 1 114 ? 16.524 3.678 -34.071 1.00 95.56 114 ILE A O 1
ATOM 898 N N . ALA A 1 115 ? 16.218 1.719 -33.020 1.00 96.88 115 ALA A N 1
ATOM 899 C CA . ALA A 1 115 ? 17.090 0.956 -33.912 1.00 96.88 115 ALA A CA 1
ATOM 900 C C . ALA A 1 115 ? 16.601 0.974 -35.372 1.00 96.88 115 ALA A C 1
ATOM 902 O O . ALA A 1 115 ? 17.407 1.160 -36.286 1.00 96.88 115 ALA A O 1
ATOM 903 N N . VAL A 1 116 ? 15.288 0.850 -35.601 1.00 97.19 116 VAL A N 1
ATOM 904 C CA . VAL A 1 116 ? 14.682 0.942 -36.941 1.00 97.19 116 VAL A CA 1
ATOM 905 C C . VAL A 1 116 ? 14.924 2.320 -37.563 1.00 97.19 116 VAL A C 1
ATOM 907 O O . VAL A 1 116 ? 15.357 2.404 -38.713 1.00 97.19 116 VAL A O 1
ATOM 910 N N . ILE A 1 117 ? 14.714 3.403 -36.808 1.00 96.06 117 ILE A N 1
ATOM 911 C CA . ILE A 1 117 ? 14.956 4.773 -37.287 1.00 96.06 117 ILE A CA 1
ATOM 912 C C . ILE A 1 117 ? 16.430 4.955 -37.676 1.00 96.06 117 ILE A C 1
ATOM 914 O O . ILE A 1 117 ? 16.731 5.459 -38.761 1.00 96.06 117 ILE A O 1
ATOM 918 N N . LEU A 1 118 ? 17.362 4.495 -36.835 1.00 96.62 118 LEU A N 1
ATOM 919 C CA . LEU A 1 118 ? 18.797 4.564 -37.123 1.00 96.62 118 LEU A CA 1
ATOM 920 C C . LEU A 1 118 ? 19.178 3.755 -38.372 1.00 96.62 118 LEU A C 1
ATOM 922 O O . LEU A 1 118 ? 19.966 4.232 -39.193 1.00 96.62 118 LEU A O 1
ATOM 926 N N . ALA A 1 119 ? 18.595 2.567 -38.556 1.00 96.06 119 ALA A N 1
ATOM 927 C CA . ALA A 1 119 ? 18.817 1.744 -39.741 1.00 96.06 119 ALA A CA 1
ATOM 928 C C . ALA A 1 119 ? 18.338 2.445 -41.024 1.00 96.06 119 ALA A C 1
ATOM 930 O O . ALA A 1 119 ? 19.079 2.491 -42.010 1.00 96.06 119 ALA A O 1
ATOM 931 N N . LEU A 1 120 ? 17.151 3.063 -41.001 1.00 96.19 120 LEU A N 1
ATOM 932 C CA . LEU A 1 120 ? 16.631 3.850 -42.125 1.00 96.19 120 LEU A CA 1
ATOM 933 C C . LEU A 1 120 ? 17.565 5.016 -42.474 1.00 96.19 120 LEU A C 1
ATOM 935 O O . LEU A 1 120 ? 17.932 5.186 -43.640 1.00 96.19 120 LEU A O 1
ATOM 939 N N . PHE A 1 121 ? 18.029 5.773 -41.474 1.00 95.56 121 PHE A N 1
ATOM 940 C CA . PHE A 1 121 ? 18.991 6.858 -41.690 1.00 95.56 121 PHE A CA 1
ATOM 941 C C . PHE A 1 121 ? 20.316 6.363 -42.278 1.00 95.56 121 PHE A C 1
ATOM 943 O O . PHE A 1 121 ? 20.869 7.008 -43.174 1.00 95.56 121 PHE A O 1
ATOM 950 N N . ALA A 1 122 ? 20.826 5.220 -41.815 1.00 94.69 122 ALA A N 1
ATOM 951 C CA . ALA A 1 122 ? 22.052 4.628 -42.340 1.00 94.69 122 ALA A CA 1
ATOM 952 C C . ALA A 1 122 ? 21.904 4.210 -43.814 1.00 94.69 122 ALA A C 1
ATOM 954 O O . ALA A 1 122 ? 22.793 4.492 -44.625 1.00 94.69 122 ALA A O 1
ATOM 955 N N . ILE A 1 123 ? 20.770 3.600 -44.181 1.00 93.94 123 ILE A N 1
ATOM 956 C CA . ILE A 1 123 ? 20.455 3.221 -45.567 1.00 93.94 123 ILE A CA 1
ATOM 957 C C . ILE A 1 123 ? 20.332 4.469 -46.449 1.00 93.94 123 ILE A C 1
ATOM 959 O O . ILE A 1 123 ? 20.993 4.553 -47.486 1.00 93.94 123 ILE A O 1
ATOM 963 N N . MET A 1 124 ? 19.572 5.480 -46.019 1.00 90.31 124 MET A N 1
ATOM 964 C CA . MET A 1 124 ? 19.435 6.746 -46.749 1.00 90.31 124 MET A CA 1
ATOM 965 C C . MET A 1 124 ? 20.780 7.464 -46.926 1.00 90.31 124 MET A C 1
ATOM 967 O O . MET A 1 124 ? 21.058 8.017 -47.992 1.00 90.31 124 MET A O 1
ATOM 971 N N . ARG A 1 125 ? 21.643 7.457 -45.900 1.00 88.50 125 ARG A N 1
ATOM 972 C CA . ARG A 1 125 ? 22.990 8.044 -45.972 1.00 88.50 125 ARG A CA 1
ATOM 973 C C . ARG A 1 125 ? 23.863 7.322 -46.996 1.00 88.50 125 ARG A C 1
ATOM 975 O O . ARG A 1 125 ? 24.521 7.997 -47.785 1.00 88.50 125 ARG A O 1
ATOM 982 N N . LYS A 1 126 ? 23.847 5.984 -47.017 1.00 82.62 126 LYS A N 1
ATOM 983 C CA . LYS A 1 126 ? 24.566 5.188 -48.027 1.00 82.62 126 LYS A CA 1
ATOM 984 C C . LYS A 1 126 ? 24.037 5.444 -49.439 1.00 82.62 126 LYS A C 1
ATOM 986 O O . LYS A 1 126 ? 24.837 5.644 -50.347 1.00 82.62 126 LYS A O 1
ATOM 991 N N . GLY A 1 127 ? 22.715 5.509 -49.611 1.00 81.81 127 GLY A N 1
ATOM 992 C CA . GLY A 1 127 ? 22.087 5.835 -50.894 1.00 81.81 127 GLY A CA 1
ATOM 993 C C . GLY A 1 127 ? 22.535 7.196 -51.431 1.00 81.81 127 GLY A C 1
ATOM 994 O O . GLY A 1 127 ? 23.034 7.281 -52.548 1.00 81.81 127 GLY A O 1
ATOM 995 N N . ARG A 1 128 ? 22.459 8.257 -50.611 1.00 75.81 128 ARG A N 1
ATOM 996 C CA . ARG A 1 128 ? 22.901 9.611 -51.006 1.00 75.81 128 ARG A CA 1
ATOM 997 C C . ARG A 1 128 ? 24.393 9.702 -51.340 1.00 75.81 128 ARG A C 1
ATOM 999 O O . ARG A 1 128 ? 24.758 10.471 -52.223 1.00 75.81 128 ARG A O 1
ATOM 1006 N N . ALA A 1 129 ? 25.246 8.946 -50.647 1.00 76.12 129 ALA A N 1
ATOM 1007 C CA . ALA A 1 129 ? 26.679 8.906 -50.942 1.00 76.12 129 ALA A CA 1
ATOM 1008 C C . ALA A 1 129 ? 26.966 8.271 -52.313 1.00 76.12 129 ALA A C 1
ATOM 1010 O O . ALA A 1 129 ? 27.787 8.794 -53.061 1.00 76.12 129 ALA A O 1
ATOM 1011 N N . LYS A 1 130 ? 26.244 7.197 -52.660 1.00 70.69 130 LYS A N 1
ATOM 1012 C CA . LYS A 1 130 ? 26.386 6.512 -53.949 1.00 70.69 130 LYS A CA 1
ATOM 1013 C C . LYS A 1 130 ? 25.977 7.408 -55.124 1.00 70.69 130 LYS A C 1
ATOM 1015 O O . LYS A 1 130 ? 26.747 7.537 -56.065 1.00 70.69 130 LYS A O 1
ATOM 1020 N N . PHE A 1 131 ? 24.833 8.093 -55.025 1.00 70.50 131 PHE A N 1
ATOM 1021 C CA . PHE A 1 131 ? 24.392 9.029 -56.069 1.00 70.50 131 PHE A CA 1
ATOM 1022 C C . PHE A 1 131 ? 25.391 10.172 -56.289 1.00 70.50 131 PHE A C 1
ATOM 1024 O O . PHE A 1 131 ? 25.683 10.513 -57.425 1.00 70.50 131 PHE A O 1
ATOM 1031 N N . ARG A 1 132 ? 25.966 10.746 -55.224 1.00 70.12 132 ARG A N 1
ATOM 1032 C CA . ARG A 1 132 ? 26.928 11.856 -55.347 1.00 70.12 132 ARG A CA 1
ATOM 1033 C C . ARG A 1 132 ? 28.210 11.457 -56.093 1.00 70.12 132 ARG A C 1
ATOM 1035 O O . ARG A 1 132 ? 28.678 12.226 -56.919 1.00 70.12 132 ARG A O 1
ATOM 1042 N N . GLN A 1 133 ? 28.722 10.248 -55.853 1.00 67.62 133 GLN A N 1
ATOM 1043 C CA . GLN A 1 133 ? 29.875 9.712 -56.588 1.00 67.62 133 GLN A CA 1
ATOM 1044 C C . GLN A 1 133 ? 29.567 9.454 -58.070 1.00 67.62 133 GLN A C 1
ATOM 1046 O O . GLN A 1 133 ? 30.450 9.575 -58.909 1.00 67.62 133 GLN A O 1
ATOM 1051 N N . GLU A 1 134 ? 28.328 9.096 -58.405 1.00 64.50 134 GLU A N 1
ATOM 1052 C CA . GLU A 1 134 ? 27.899 8.881 -59.793 1.00 64.50 134 GLU A CA 1
ATOM 1053 C C . GLU A 1 134 ? 27.808 10.196 -60.587 1.00 64.50 134 GLU A C 1
ATOM 1055 O O . GLU A 1 134 ? 28.111 10.199 -61.774 1.00 64.50 134 GLU A O 1
ATOM 1060 N N . TYR A 1 135 ? 27.459 11.313 -59.933 1.00 62.50 135 TYR A N 1
ATOM 1061 C CA . TYR A 1 135 ? 27.440 12.649 -60.548 1.00 62.50 135 TYR A CA 1
ATOM 1062 C C . TYR A 1 135 ? 28.827 13.296 -60.680 1.00 62.50 135 TYR A C 1
ATOM 1064 O O . TYR A 1 135 ? 29.040 14.047 -61.620 1.00 62.50 135 TYR A O 1
ATOM 1072 N N . GLU A 1 136 ? 29.762 13.044 -59.758 1.00 63.44 136 GLU A N 1
ATOM 1073 C CA . GLU A 1 136 ? 31.131 13.601 -59.825 1.00 63.44 136 GLU A CA 1
ATOM 1074 C C . GLU A 1 136 ? 32.040 12.863 -60.826 1.00 63.44 136 GLU A C 1
ATOM 1076 O O . GLU A 1 136 ? 33.081 13.387 -61.211 1.00 63.44 136 GLU A O 1
ATOM 1081 N N . ASN A 1 137 ? 31.650 11.655 -61.244 1.00 58.69 137 ASN A N 1
ATOM 1082 C CA . ASN A 1 137 ? 32.382 10.832 -62.212 1.00 58.69 137 ASN A CA 1
ATOM 1083 C C . ASN A 1 137 ? 31.832 10.936 -63.656 1.00 58.69 137 ASN A C 1
ATOM 1085 O O . ASN A 1 137 ? 32.258 10.157 -64.512 1.00 58.69 137 ASN A O 1
ATOM 1089 N N . GLN A 1 138 ? 30.887 11.849 -63.918 1.00 51.22 138 GLN A N 1
ATOM 1090 C CA . GLN A 1 138 ? 30.407 12.234 -65.258 1.00 51.22 138 GLN A CA 1
ATOM 1091 C C . GLN A 1 138 ? 31.000 13.582 -65.664 1.00 51.22 138 GLN A C 1
ATOM 1093 O O . GLN A 1 138 ? 31.310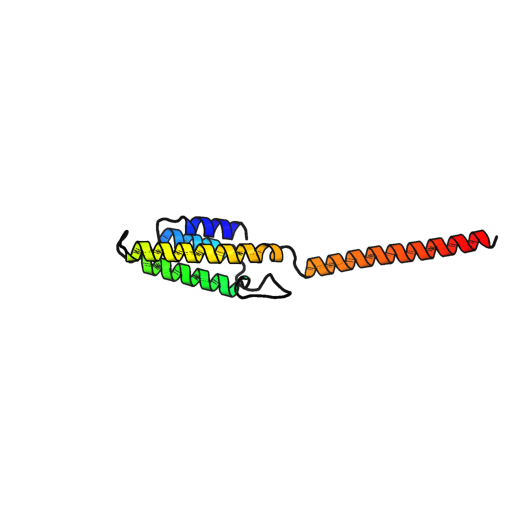 13.729 -66.867 1.00 51.22 138 GLN A O 1
#

Radius of gyration: 26.61 Å; chains: 1; bounding box: 49×25×90 Å